Protein AF-A0A3L7PA38-F1 (afdb_monomer_lite)

Radius of gyration: 32.68 Å; chains: 1; bounding box: 86×71×64 Å

pLDDT: mean 71.7, std 16.25, range [36.06, 91.88]

Secondary structure (DSSP, 8-state):
--------PPPSSTT---EEETTTEEEEEETTEEEEEEETT-HHHHHHHHHHHHHHHHHT--HHHHTT----TT---HHHHHHHHHHHHHHHHHHHHHHHHTTSSSS---------

Structure (mmCIF, N/CA/C/O backbone):
data_AF-A0A3L7PA38-F1
#
_entry.id   AF-A0A3L7PA38-F1
#
loop_
_atom_site.group_PDB
_atom_site.id
_atom_site.type_symbol
_atom_site.label_atom_id
_atom_site.label_alt_id
_atom_site.label_comp_id
_atom_site.label_asym_id
_atom_site.label_entity_id
_atom_site.label_seq_id
_atom_site.pdbx_PDB_ins_code
_atom_site.Cartn_x
_atom_site.Cartn_y
_atom_site.Cartn_z
_atom_site.occupancy
_atom_site.B_iso_or_equiv
_atom_site.auth_seq_id
_atom_site.auth_comp_id
_atom_site.auth_asym_id
_atom_site.auth_atom_id
_atom_site.pdbx_PDB_model_num
ATOM 1 N N . MET A 1 1 ? 31.276 -10.997 -11.662 1.00 36.06 1 MET A N 1
ATOM 2 C CA . MET A 1 1 ? 30.783 -9.922 -10.774 1.00 36.06 1 MET A CA 1
ATOM 3 C C . MET A 1 1 ? 30.570 -8.686 -11.634 1.00 36.06 1 MET A C 1
ATOM 5 O O . MET A 1 1 ? 31.541 -8.032 -11.982 1.00 36.06 1 MET A O 1
ATOM 9 N N . GLY A 1 2 ? 29.340 -8.469 -12.109 1.00 40.50 2 GLY A N 1
ATOM 10 C CA . GLY A 1 2 ? 29.008 -7.368 -13.016 1.00 40.50 2 GLY A CA 1
ATOM 11 C C . GLY A 1 2 ? 28.572 -6.140 -12.228 1.00 40.50 2 GLY A C 1
ATOM 12 O O . GLY A 1 2 ? 27.607 -6.213 -11.473 1.00 40.50 2 GLY A O 1
ATOM 13 N N . ALA A 1 3 ? 29.298 -5.038 -12.388 1.00 50.47 3 ALA A N 1
ATOM 14 C CA . ALA A 1 3 ? 28.871 -3.727 -11.927 1.00 50.47 3 ALA A CA 1
ATOM 15 C C . ALA A 1 3 ? 27.668 -3.290 -12.776 1.00 50.47 3 ALA A C 1
ATOM 17 O O . ALA A 1 3 ? 27.821 -3.018 -13.966 1.00 50.47 3 ALA A O 1
ATOM 18 N N . VAL A 1 4 ? 26.472 -3.275 -12.186 1.00 49.88 4 VAL A N 1
ATOM 19 C CA . VAL A 1 4 ? 25.295 -2.656 -12.804 1.00 49.88 4 VAL A CA 1
ATOM 20 C C . VAL A 1 4 ? 25.271 -1.198 -12.377 1.00 49.88 4 VAL A C 1
ATOM 22 O O . VAL A 1 4 ? 25.354 -0.882 -11.192 1.00 49.88 4 VAL A O 1
ATOM 25 N N . SER A 1 5 ? 25.265 -0.314 -13.365 1.00 45.22 5 SER A N 1
ATOM 26 C CA . SER A 1 5 ? 25.293 1.126 -13.181 1.00 45.22 5 SER A CA 1
ATOM 27 C C . SER A 1 5 ? 24.113 1.586 -12.327 1.00 45.22 5 SER A C 1
ATOM 29 O O . SER A 1 5 ? 22.977 1.155 -12.525 1.00 45.22 5 SER A O 1
ATOM 31 N N . ASP A 1 6 ? 24.419 2.492 -11.399 1.00 56.59 6 ASP A N 1
ATOM 32 C CA . ASP A 1 6 ? 23.555 3.237 -10.472 1.00 56.59 6 ASP A CA 1
ATOM 33 C C . ASP A 1 6 ? 22.557 4.166 -11.207 1.00 56.59 6 ASP A C 1
ATOM 35 O O . ASP A 1 6 ? 22.335 5.322 -10.867 1.00 56.59 6 ASP A O 1
ATOM 39 N N . THR A 1 7 ? 21.993 3.703 -12.317 1.00 66.62 7 THR A N 1
ATOM 40 C C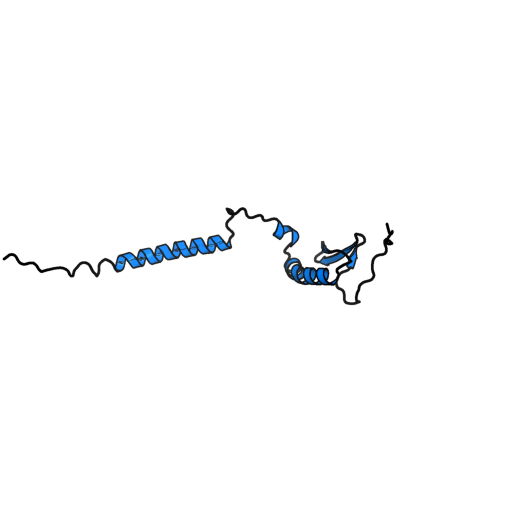A . THR A 1 7 ? 21.097 4.469 -13.177 1.00 66.62 7 THR A CA 1
ATOM 41 C C . THR A 1 7 ? 19.673 4.063 -12.873 1.00 66.62 7 THR A C 1
ATOM 43 O O . THR A 1 7 ? 19.241 2.951 -13.172 1.00 66.62 7 THR A O 1
ATOM 46 N N . LYS A 1 8 ? 18.949 4.999 -12.260 1.00 64.94 8 LYS A N 1
ATOM 47 C CA . LYS A 1 8 ? 17.513 4.924 -12.001 1.00 64.94 8 LYS A CA 1
ATOM 48 C C . LYS A 1 8 ? 16.783 4.435 -13.266 1.00 64.94 8 LYS A C 1
ATOM 50 O O . LYS A 1 8 ? 16.846 5.141 -14.272 1.00 64.94 8 LYS A O 1
ATOM 55 N N . PRO A 1 9 ? 16.107 3.273 -13.241 1.00 72.12 9 PRO A N 1
ATOM 56 C CA . PRO A 1 9 ? 15.409 2.764 -14.403 1.00 72.12 9 PRO A CA 1
ATOM 57 C C . PRO A 1 9 ? 14.296 3.735 -14.774 1.00 72.12 9 PRO A C 1
ATOM 59 O O . PRO A 1 9 ? 13.602 4.287 -13.907 1.00 72.12 9 PRO A O 1
ATOM 62 N N . GLU A 1 10 ? 14.142 3.951 -16.076 1.00 71.19 10 GLU A N 1
ATOM 63 C CA . GLU A 1 10 ? 12.974 4.639 -16.596 1.00 71.19 10 GLU A CA 1
ATOM 64 C C . GLU A 1 10 ? 11.712 3.847 -16.256 1.00 71.19 10 GLU A C 1
ATOM 66 O O . GLU A 1 10 ? 11.725 2.631 -16.042 1.00 71.19 10 GLU A O 1
ATOM 71 N N . LYS A 1 11 ? 10.600 4.570 -16.135 1.00 73.56 11 LYS A N 1
ATOM 72 C CA . LYS A 1 11 ? 9.317 3.944 -15.837 1.00 73.56 11 LYS A CA 1
ATOM 73 C C . LYS A 1 11 ? 8.960 2.970 -16.966 1.00 73.56 11 LYS A C 1
ATOM 75 O O . LYS A 1 11 ? 9.089 3.353 -18.125 1.00 73.56 11 LYS A O 1
ATOM 80 N N . PRO A 1 12 ? 8.437 1.772 -16.651 1.00 76.38 12 PRO A N 1
ATOM 81 C CA . PRO A 1 12 ? 8.068 0.792 -17.672 1.00 76.38 12 PRO A CA 1
ATOM 82 C C . PRO A 1 12 ? 6.956 1.299 -18.607 1.00 76.38 12 PRO A C 1
ATOM 84 O O . PRO A 1 12 ? 6.875 0.868 -19.751 1.00 76.38 12 PRO A O 1
ATOM 87 N N . TYR A 1 13 ? 6.111 2.226 -18.140 1.00 77.88 13 TYR A N 1
ATOM 88 C CA . TYR A 1 13 ? 5.103 2.909 -18.951 1.00 77.88 13 TYR A CA 1
ATO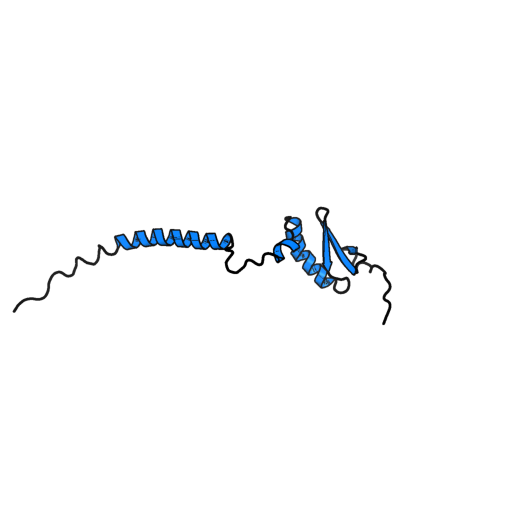M 89 C C . TYR A 1 13 ? 4.760 4.294 -18.381 1.00 77.88 13 TYR A C 1
ATOM 91 O O . TYR A 1 13 ? 4.958 4.570 -17.194 1.00 77.88 13 TYR A O 1
ATOM 99 N N . HIS A 1 14 ? 4.233 5.176 -19.237 1.00 70.06 14 HIS A N 1
ATOM 100 C CA . HIS A 1 14 ? 3.963 6.583 -18.912 1.00 70.06 14 HIS A CA 1
ATOM 101 C C . HIS A 1 14 ? 2.933 6.759 -17.778 1.00 70.06 14 HIS A C 1
ATOM 103 O O . HIS A 1 14 ? 3.075 7.644 -16.937 1.00 70.06 14 HIS A O 1
ATOM 109 N N . GLU A 1 15 ? 1.934 5.876 -17.706 1.00 78.50 15 GLU A N 1
ATOM 110 C CA . GLU A 1 15 ? 0.860 5.920 -16.704 1.00 78.50 15 GLU A CA 1
ATOM 111 C C . GLU A 1 15 ? 1.239 5.268 -15.362 1.00 78.50 15 GLU A C 1
ATOM 113 O O . GLU A 1 15 ? 0.410 5.151 -14.462 1.00 78.50 15 GLU A O 1
ATOM 118 N N . PHE A 1 16 ? 2.494 4.834 -15.188 1.00 80.06 16 PHE A N 1
ATOM 119 C CA . PHE A 1 16 ? 2.884 4.140 -13.967 1.00 80.06 16 PHE A CA 1
ATOM 120 C C . PHE A 1 16 ? 2.801 5.084 -12.759 1.00 80.06 16 PHE A C 1
ATOM 122 O O . PHE A 1 16 ? 3.526 6.092 -12.703 1.00 80.06 16 PHE A O 1
ATOM 129 N N . PRO A 1 17 ? 1.946 4.778 -11.761 1.00 80.25 17 PRO A N 1
ATOM 130 C CA . PRO A 1 17 ? 1.685 5.709 -10.675 1.00 80.25 17 PRO A CA 1
ATOM 131 C C . PRO A 1 17 ? 2.873 5.825 -9.716 1.00 80.25 17 PRO A C 1
ATOM 133 O O . PRO A 1 17 ? 2.928 6.797 -8.959 1.00 80.25 17 PRO A O 1
ATOM 136 N N . LEU A 1 18 ? 3.812 4.875 -9.730 1.00 86.56 18 LEU A N 1
ATOM 137 C CA . LEU A 1 18 ? 4.944 4.807 -8.808 1.00 86.56 18 LEU A CA 1
ATOM 138 C C . LEU A 1 18 ? 6.190 5.498 -9.379 1.00 86.56 18 LEU A C 1
ATOM 140 O O . LEU A 1 18 ? 6.417 5.575 -10.587 1.00 86.56 18 LEU A O 1
ATOM 144 N N . PHE A 1 19 ? 7.031 5.998 -8.481 1.00 87.06 19 PHE A N 1
ATOM 145 C CA . PHE A 1 19 ? 8.319 6.598 -8.799 1.00 87.06 19 PHE A CA 1
ATOM 146 C C . PHE A 1 19 ? 9.446 5.666 -8.359 1.00 87.06 19 PHE A C 1
ATOM 148 O O . PHE A 1 19 ? 9.422 5.134 -7.248 1.00 87.06 19 PHE A O 1
ATOM 155 N N . ALA A 1 20 ? 10.455 5.493 -9.209 1.00 87.38 20 ALA A N 1
ATOM 156 C CA . ALA A 1 20 ? 11.682 4.809 -8.825 1.00 87.38 20 ALA A CA 1
ATOM 157 C C . ALA A 1 20 ? 12.432 5.651 -7.773 1.00 87.38 20 ALA A C 1
ATOM 159 O O . ALA A 1 20 ? 12.546 6.874 -7.904 1.00 87.38 20 ALA A O 1
ATOM 160 N N . HIS A 1 21 ? 12.938 5.019 -6.721 1.00 86.31 21 HIS A N 1
ATOM 161 C CA . HIS A 1 21 ? 13.772 5.638 -5.696 1.00 86.31 21 HIS A CA 1
ATOM 162 C C . HIS A 1 21 ? 15.189 5.067 -5.767 1.00 86.31 21 HIS A C 1
ATOM 164 O O . HIS A 1 21 ? 15.339 3.883 -6.030 1.00 86.31 21 HIS A O 1
ATOM 170 N N . GLN A 1 22 ? 16.220 5.879 -5.515 1.00 82.31 22 GLN A N 1
ATOM 171 C CA . GLN A 1 22 ? 17.639 5.515 -5.711 1.00 82.31 22 GLN A CA 1
ATOM 172 C C . GLN A 1 22 ? 18.069 4.215 -5.004 1.00 82.31 22 GLN A C 1
ATOM 174 O O . GLN A 1 22 ? 18.975 3.540 -5.459 1.00 82.31 22 GLN A O 1
ATOM 179 N N . ASN A 1 23 ? 17.367 3.815 -3.944 1.00 81.50 23 ASN A N 1
ATOM 180 C CA . ASN A 1 23 ? 17.574 2.549 -3.230 1.00 81.50 23 ASN A CA 1
ATOM 181 C C . ASN A 1 23 ? 17.125 1.284 -3.998 1.00 81.50 23 ASN A C 1
ATOM 183 O O . ASN A 1 23 ? 17.009 0.224 -3.384 1.00 81.50 23 ASN A O 1
ATOM 187 N N . GLY A 1 24 ? 16.796 1.384 -5.288 1.00 83.19 24 GLY A N 1
ATOM 188 C CA . GLY A 1 24 ? 16.376 0.238 -6.092 1.00 83.19 24 GLY A CA 1
ATOM 189 C C . GLY A 1 24 ? 14.914 -0.175 -5.908 1.00 83.19 24 GLY A C 1
ATOM 190 O O . GLY A 1 24 ? 14.549 -1.296 -6.263 1.00 83.19 24 GLY A O 1
ATOM 191 N N . GLN A 1 25 ? 14.078 0.687 -5.318 1.00 88.19 25 GLN A N 1
ATOM 192 C CA . GLN A 1 25 ? 12.689 0.362 -4.983 1.00 88.19 25 GLN A CA 1
ATOM 193 C C . GLN A 1 25 ? 11.686 1.304 -5.650 1.00 88.19 25 GLN A C 1
ATOM 195 O O . GLN A 1 25 ? 11.971 2.466 -5.955 1.00 88.19 25 GLN A O 1
ATOM 200 N N . TRP A 1 26 ? 10.476 0.800 -5.861 1.00 89.38 26 TRP A N 1
ATOM 201 C CA . TRP A 1 26 ? 9.324 1.576 -6.298 1.00 89.38 26 TRP A CA 1
ATOM 202 C C . TRP A 1 26 ? 8.601 2.190 -5.103 1.00 89.38 26 TRP A C 1
ATOM 204 O O . TRP A 1 26 ? 8.305 1.508 -4.117 1.00 89.38 26 TRP A O 1
ATOM 214 N N . CYS A 1 27 ? 8.289 3.483 -5.204 1.00 90.88 27 CYS A N 1
ATOM 215 C CA . CYS A 1 27 ? 7.639 4.228 -4.136 1.00 90.88 27 CYS A CA 1
ATOM 216 C C . CYS A 1 27 ? 6.520 5.164 -4.615 1.00 90.88 27 CYS A C 1
ATOM 218 O O . CYS A 1 27 ? 6.517 5.639 -5.751 1.00 90.88 27 CYS A O 1
ATOM 220 N N . LYS A 1 28 ? 5.579 5.480 -3.718 1.00 91.88 28 LYS A N 1
ATOM 221 C CA . LYS A 1 28 ? 4.545 6.509 -3.921 1.00 91.88 28 LYS A CA 1
ATOM 222 C C . LYS A 1 28 ? 4.483 7.440 -2.723 1.00 91.88 28 LYS A C 1
ATOM 224 O O . LYS A 1 28 ? 4.534 6.999 -1.578 1.00 91.88 28 LYS A O 1
ATOM 229 N N . LYS A 1 29 ? 4.298 8.733 -2.989 1.00 90.25 29 LYS A N 1
ATOM 230 C CA . LYS A 1 29 ? 3.954 9.711 -1.957 1.00 90.25 29 LYS A CA 1
ATOM 231 C C . LYS A 1 29 ? 2.433 9.772 -1.796 1.00 90.25 29 LYS A C 1
ATOM 233 O O . LYS A 1 29 ? 1.737 10.107 -2.752 1.00 90.25 29 LYS A O 1
ATOM 238 N N . ILE A 1 30 ? 1.931 9.448 -0.605 1.00 89.81 30 ILE A N 1
ATOM 239 C CA . ILE A 1 30 ? 0.502 9.471 -0.251 1.00 89.81 30 ILE A CA 1
ATOM 240 C C . ILE A 1 30 ? 0.368 10.142 1.120 1.00 89.81 30 ILE A C 1
ATOM 242 O O . ILE A 1 30 ? 1.086 9.779 2.052 1.00 89.81 30 ILE A O 1
ATOM 246 N N . LYS A 1 31 ? -0.519 11.141 1.248 1.00 86.88 31 LYS A N 1
ATOM 247 C CA . LYS A 1 31 ? -0.748 11.904 2.498 1.00 86.88 31 LYS A CA 1
ATOM 248 C C . LYS A 1 31 ? 0.549 12.400 3.171 1.00 86.88 31 LYS A C 1
ATOM 250 O O . LYS A 1 31 ? 0.723 12.299 4.380 1.00 86.88 31 LYS A O 1
ATOM 255 N N . GLY A 1 32 ? 1.501 12.886 2.370 1.00 87.00 32 GLY A N 1
ATOM 256 C CA . GLY A 1 32 ? 2.782 13.410 2.863 1.00 87.00 32 GLY A CA 1
ATOM 257 C C . GLY A 1 32 ? 3.819 12.357 3.280 1.00 87.00 32 GLY A C 1
ATOM 258 O O . GLY A 1 32 ? 4.961 12.729 3.527 1.00 87.00 32 GLY A O 1
ATOM 259 N N . LYS A 1 33 ? 3.474 11.062 3.290 1.00 86.94 33 LYS A N 1
ATOM 260 C CA . LYS A 1 33 ? 4.388 9.949 3.597 1.00 86.94 33 LYS A CA 1
ATOM 261 C C . LYS A 1 33 ? 4.807 9.205 2.329 1.00 86.94 33 LYS A C 1
ATOM 263 O O . LYS A 1 33 ? 4.059 9.166 1.351 1.00 86.94 33 LYS A O 1
ATOM 268 N N . GLN A 1 34 ? 6.004 8.623 2.349 1.00 89.88 34 GLN A N 1
ATOM 269 C CA . GLN A 1 34 ? 6.556 7.850 1.237 1.00 89.88 34 GLN A CA 1
ATOM 270 C C . GLN A 1 34 ? 6.431 6.350 1.530 1.00 89.88 34 GLN A C 1
ATOM 272 O O . GLN A 1 34 ? 6.971 5.849 2.517 1.00 89.88 34 GLN A O 1
ATOM 277 N N . TRP A 1 35 ? 5.701 5.647 0.671 1.00 89.44 35 TRP A N 1
ATOM 278 C CA . TRP A 1 35 ? 5.440 4.213 0.772 1.00 89.44 35 TRP A CA 1
ATOM 279 C C . TRP A 1 35 ? 6.282 3.468 -0.251 1.00 89.44 35 TRP A C 1
ATOM 281 O O . TRP A 1 35 ? 6.402 3.928 -1.385 1.00 89.44 35 TRP A O 1
ATOM 291 N N . PHE A 1 36 ? 6.872 2.349 0.163 1.00 90.25 36 PHE A N 1
ATOM 292 C CA . PHE A 1 36 ? 7.711 1.484 -0.666 1.00 90.25 36 PHE A CA 1
ATOM 293 C C . PHE A 1 36 ? 6.967 0.170 -0.888 1.00 90.25 36 PHE A C 1
ATOM 295 O O . PHE A 1 36 ? 6.526 -0.420 0.096 1.00 90.25 36 PHE A O 1
ATOM 302 N N . PHE A 1 37 ? 6.847 -0.269 -2.143 1.00 90.12 37 PHE A N 1
ATOM 303 C CA . PHE A 1 37 ? 6.042 -1.444 -2.518 1.00 90.12 37 PHE A CA 1
ATOM 304 C C . PHE A 1 37 ? 6.890 -2.639 -2.988 1.00 90.12 37 PHE A C 1
ATOM 306 O O . PHE A 1 37 ? 6.435 -3.780 -2.936 1.00 90.12 37 PHE A O 1
ATOM 313 N N . GLY A 1 38 ? 8.139 -2.411 -3.409 1.00 87.94 38 GLY A N 1
ATOM 314 C CA . GLY A 1 38 ? 9.065 -3.486 -3.779 1.00 87.94 38 GLY A CA 1
ATOM 315 C C . GLY A 1 38 ? 10.232 -3.028 -4.651 1.00 87.94 38 GLY A C 1
ATOM 316 O O . GLY A 1 38 ? 10.391 -1.835 -4.906 1.00 87.94 38 GLY A O 1
ATOM 317 N N . VAL A 1 39 ? 11.054 -3.987 -5.081 1.00 87.88 39 VAL A N 1
ATOM 318 C CA . VAL A 1 39 ? 12.252 -3.771 -5.912 1.00 87.88 39 VAL A CA 1
ATOM 319 C C . VAL A 1 39 ? 11.908 -3.457 -7.368 1.00 87.88 39 VAL A C 1
ATOM 321 O O . VAL A 1 39 ? 10.816 -3.766 -7.839 1.00 87.88 39 VAL A O 1
ATOM 324 N N . TRP A 1 40 ? 12.853 -2.866 -8.103 1.00 86.44 40 TRP A N 1
ATOM 325 C CA . TRP A 1 40 ? 12.650 -2.507 -9.509 1.00 86.44 40 TRP A CA 1
ATOM 326 C C . TRP A 1 40 ? 12.389 -3.680 -10.455 1.00 86.44 40 TRP A C 1
ATOM 328 O O . TRP A 1 40 ? 11.653 -3.490 -11.420 1.00 86.44 40 TRP A O 1
ATOM 338 N N . ALA A 1 41 ? 12.951 -4.857 -10.164 1.00 83.50 41 ALA A N 1
ATOM 339 C CA . ALA A 1 41 ? 12.911 -6.029 -11.039 1.00 83.50 41 ALA A CA 1
ATOM 340 C C . ALA A 1 41 ? 11.486 -6.530 -11.346 1.00 83.50 41 ALA A C 1
ATOM 342 O O . ALA A 1 41 ? 11.220 -6.957 -12.464 1.00 83.50 41 ALA A O 1
ATOM 343 N N . ASP A 1 42 ? 10.561 -6.418 -10.387 1.00 84.12 42 ASP A N 1
ATOM 344 C CA . ASP A 1 42 ? 9.232 -7.035 -10.462 1.00 84.12 42 ASP A CA 1
ATOM 345 C C . ASP A 1 42 ? 8.105 -5.993 -10.481 1.00 84.12 42 ASP A C 1
ATOM 347 O O . ASP A 1 42 ? 7.264 -5.929 -9.580 1.00 84.12 42 ASP A O 1
ATOM 351 N N . SER A 1 43 ? 8.059 -5.156 -11.521 1.00 83.31 43 SER A N 1
ATOM 352 C CA . SER A 1 43 ? 7.070 -4.069 -11.638 1.00 83.31 43 SER A CA 1
ATOM 353 C C . SER A 1 43 ? 5.610 -4.532 -11.506 1.00 83.31 43 SER A C 1
ATOM 355 O O . SER A 1 43 ? 4.799 -3.823 -10.912 1.00 83.31 43 SER A O 1
ATOM 357 N N . ASN A 1 44 ? 5.273 -5.725 -12.005 1.00 86.25 44 ASN A N 1
ATOM 358 C CA . ASN A 1 44 ? 3.912 -6.272 -11.931 1.00 86.25 44 ASN A CA 1
ATOM 359 C C . ASN A 1 44 ? 3.508 -6.639 -10.496 1.00 86.25 44 ASN A C 1
ATOM 361 O O . ASN A 1 44 ? 2.418 -6.288 -10.046 1.00 86.25 44 ASN A O 1
ATOM 365 N N . ALA A 1 45 ? 4.401 -7.297 -9.751 1.00 87.62 45 ALA A N 1
ATOM 366 C CA . ALA A 1 45 ? 4.148 -7.658 -8.357 1.00 87.62 45 ALA A CA 1
ATOM 367 C C . ALA A 1 45 ? 3.991 -6.407 -7.479 1.00 87.62 45 ALA A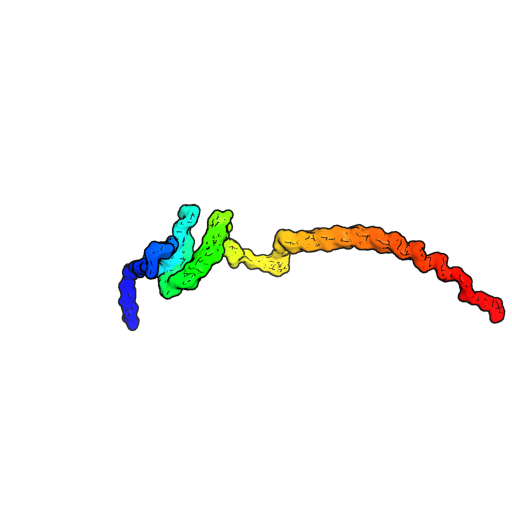 C 1
ATOM 369 O O . ALA A 1 45 ? 3.146 -6.348 -6.588 1.00 87.62 45 ALA A O 1
ATOM 370 N N . VAL A 1 46 ? 4.785 -5.379 -7.774 1.00 90.06 46 VAL A N 1
ATOM 371 C CA . VAL A 1 46 ? 4.733 -4.075 -7.110 1.00 90.06 46 VAL A CA 1
ATOM 372 C C . VAL A 1 46 ? 3.396 -3.377 -7.380 1.00 90.06 46 VAL A C 1
ATOM 374 O O . VAL A 1 46 ? 2.823 -2.793 -6.461 1.00 90.06 46 VAL A O 1
ATOM 377 N N . LEU A 1 47 ? 2.885 -3.442 -8.614 1.00 90.06 47 LEU A N 1
ATOM 378 C CA . LEU A 1 47 ? 1.592 -2.858 -8.966 1.00 90.06 47 LEU A CA 1
ATOM 379 C C . LEU A 1 47 ? 0.442 -3.531 -8.209 1.00 90.06 47 LEU A C 1
ATOM 381 O O . LEU A 1 47 ? -0.406 -2.826 -7.672 1.00 90.06 47 LEU A O 1
ATOM 385 N N . SER A 1 48 ? 0.446 -4.864 -8.113 1.00 89.94 48 SER A N 1
ATOM 386 C CA . SER A 1 48 ? -0.556 -5.601 -7.328 1.00 89.94 48 SER A CA 1
ATOM 387 C C . SER A 1 48 ? -0.559 -5.145 -5.869 1.00 89.94 48 SER A C 1
ATOM 389 O O . SER A 1 48 ? -1.592 -4.721 -5.362 1.00 89.94 48 SER A O 1
ATOM 391 N N . LYS A 1 49 ? 0.617 -5.109 -5.224 1.00 88.88 49 LYS A N 1
ATOM 392 C CA . LYS A 1 49 ? 0.747 -4.637 -3.834 1.00 88.88 49 LYS A CA 1
ATOM 393 C C . LYS A 1 49 ? 0.278 -3.198 -3.650 1.00 88.88 49 LYS A C 1
ATOM 395 O O . LYS A 1 49 ? -0.328 -2.864 -2.639 1.00 88.88 49 LYS A O 1
ATOM 400 N N . TYR A 1 50 ? 0.564 -2.335 -4.624 1.00 90.81 50 TYR A N 1
ATOM 401 C CA . TYR A 1 50 ? 0.086 -0.959 -4.598 1.00 90.81 50 TYR A CA 1
ATOM 402 C C . TYR A 1 50 ? -1.444 -0.890 -4.607 1.00 90.81 50 TYR A C 1
ATOM 404 O O . TYR A 1 50 ? -2.000 -0.124 -3.827 1.00 90.81 50 TYR A O 1
ATOM 412 N N . LEU A 1 51 ? -2.119 -1.671 -5.454 1.00 90.81 51 LEU A N 1
ATOM 413 C CA . LEU A 1 51 ? -3.583 -1.691 -5.524 1.00 90.81 51 LEU A CA 1
ATOM 414 C C . LEU A 1 51 ? -4.214 -2.207 -4.226 1.00 90.81 51 LEU A C 1
ATOM 416 O O . LEU A 1 51 ? -5.195 -1.630 -3.767 1.00 90.81 51 LEU A O 1
ATOM 420 N N . ASP A 1 52 ? -3.618 -3.217 -3.598 1.00 88.38 52 ASP A N 1
ATOM 421 C CA . ASP A 1 52 ? -4.122 -3.754 -2.331 1.00 88.38 52 ASP A CA 1
ATOM 422 C C . ASP A 1 52 ? -3.957 -2.741 -1.183 1.00 88.38 52 ASP A C 1
ATOM 424 O O . ASP A 1 52 ? -4.885 -2.470 -0.420 1.00 88.38 52 ASP A O 1
ATOM 428 N N . GLU A 1 53 ? -2.780 -2.120 -1.070 1.00 89.50 53 GLU A N 1
ATOM 429 C CA . GLU A 1 53 ? -2.459 -1.231 0.051 1.00 89.50 53 GLU A CA 1
ATOM 430 C C . GLU A 1 53 ? -2.998 0.199 -0.123 1.00 89.50 53 GLU A C 1
ATOM 432 O O . GLU A 1 53 ? -3.215 0.902 0.868 1.00 89.50 53 GLU A O 1
ATOM 437 N N . VAL A 1 54 ? -3.212 0.679 -1.357 1.00 89.94 54 VAL A N 1
ATOM 438 C CA . VAL A 1 54 ? -3.592 2.082 -1.598 1.00 89.94 54 VAL A CA 1
ATOM 439 C C . VAL A 1 54 ? -4.920 2.432 -0.935 1.00 89.94 54 VAL A C 1
ATOM 441 O O . VAL A 1 54 ? -5.033 3.528 -0.385 1.00 89.94 54 VAL A O 1
ATOM 444 N N . HIS A 1 55 ? -5.891 1.516 -0.937 1.00 88.75 55 HIS A N 1
ATOM 445 C CA . HIS A 1 55 ? -7.196 1.731 -0.315 1.00 88.75 55 HIS A CA 1
ATOM 446 C C . HIS A 1 55 ? -7.066 1.916 1.201 1.00 88.75 55 HIS A C 1
ATOM 448 O O . HIS A 1 55 ? -7.582 2.891 1.750 1.00 88.75 55 HIS A O 1
ATOM 454 N N . GLU A 1 56 ? -6.283 1.064 1.864 1.00 86.25 56 GLU A N 1
ATOM 455 C CA . GLU A 1 56 ? -6.005 1.146 3.302 1.00 86.25 56 GLU A CA 1
ATOM 456 C C . GLU A 1 56 ? -5.252 2.437 3.667 1.00 86.25 56 GLU A C 1
ATOM 458 O O . GLU A 1 56 ? -5.633 3.167 4.590 1.00 86.25 56 GLU A O 1
ATOM 463 N N . ILE A 1 57 ? -4.224 2.791 2.887 1.00 87.75 57 ILE A N 1
ATOM 464 C CA . ILE A 1 57 ? -3.434 4.012 3.097 1.00 87.75 57 ILE A CA 1
ATOM 465 C C . ILE A 1 57 ? -4.300 5.266 2.874 1.00 87.75 57 ILE A C 1
ATOM 467 O O . ILE A 1 57 ? -4.205 6.252 3.621 1.00 87.75 57 ILE A O 1
ATOM 471 N N . GLN A 1 58 ? -5.177 5.251 1.867 1.00 87.31 58 GLN A N 1
ATOM 472 C CA . GLN A 1 58 ? -6.135 6.330 1.616 1.00 87.31 58 GLN A CA 1
ATOM 473 C C . GLN A 1 58 ? -7.201 6.421 2.712 1.00 87.31 58 GLN A C 1
ATOM 475 O O . GLN A 1 58 ? -7.545 7.538 3.106 1.00 87.31 58 GLN A O 1
ATOM 480 N N . ALA A 1 59 ? -7.627 5.300 3.294 1.00 88.12 59 ALA A N 1
ATOM 481 C CA . ALA A 1 59 ? -8.464 5.266 4.494 1.00 88.12 59 ALA A CA 1
ATOM 482 C C . ALA A 1 59 ? -7.722 5.759 5.755 1.00 88.12 59 ALA A C 1
ATOM 484 O O . ALA A 1 59 ? -8.345 6.079 6.762 1.00 88.12 59 ALA A O 1
ATOM 485 N N . GLY A 1 60 ? -6.392 5.909 5.693 1.00 85.50 60 GLY A N 1
ATOM 486 C CA . GLY A 1 60 ? -5.561 6.391 6.799 1.00 85.50 60 GLY A CA 1
ATOM 487 C C . GLY A 1 60 ? -5.067 5.291 7.737 1.00 85.50 60 GLY A C 1
ATOM 488 O O . GLY A 1 60 ? -4.506 5.611 8.785 1.00 85.50 60 GLY A O 1
ATOM 489 N N . ARG A 1 61 ? -5.237 4.019 7.364 1.00 82.81 61 ARG A N 1
ATOM 490 C CA . ARG A 1 61 ? -4.634 2.878 8.058 1.00 82.81 61 ARG A CA 1
ATOM 491 C C . ARG A 1 61 ? -3.194 2.695 7.577 1.00 82.81 61 ARG A C 1
ATOM 493 O O . ARG A 1 61 ? -2.857 3.000 6.436 1.00 82.81 61 ARG A O 1
ATOM 500 N N . ASP A 1 62 ? -2.319 2.266 8.481 1.00 79.25 62 ASP A N 1
ATOM 501 C CA . ASP A 1 62 ? -0.901 2.046 8.186 1.00 79.25 62 ASP A CA 1
ATOM 502 C C . ASP A 1 62 ? -0.655 0.536 8.020 1.00 79.25 62 ASP A C 1
ATOM 504 O O . ASP A 1 62 ? -0.631 -0.170 9.034 1.00 79.25 62 ASP A O 1
ATOM 508 N N . PRO A 1 63 ? -0.462 0.022 6.787 1.00 73.12 63 PRO A N 1
ATOM 509 C CA . PRO A 1 63 ? -0.292 -1.413 6.550 1.00 73.12 63 PRO A CA 1
ATOM 510 C C . PRO A 1 63 ? 0.916 -1.999 7.295 1.00 73.12 63 PRO A C 1
ATOM 512 O O . PRO A 1 63 ? 0.902 -3.171 7.668 1.00 73.12 63 PRO A O 1
ATOM 515 N N . ARG A 1 64 ? 1.939 -1.187 7.610 1.00 70.06 64 ARG A N 1
ATOM 516 C CA . ARG A 1 64 ? 3.117 -1.643 8.370 1.00 70.06 64 ARG A CA 1
ATOM 517 C C . ARG A 1 64 ? 2.825 -1.858 9.849 1.00 70.06 64 ARG A C 1
ATOM 519 O O . ARG A 1 64 ? 3.545 -2.605 10.501 1.00 70.06 64 ARG A O 1
ATOM 526 N N . LYS A 1 65 ? 1.799 -1.195 10.388 1.00 66.69 65 LYS A N 1
ATOM 527 C CA . LYS A 1 65 ? 1.400 -1.336 11.795 1.00 66.69 65 LYS A CA 1
ATOM 528 C C . LYS A 1 65 ? 0.426 -2.488 12.005 1.00 66.69 65 LYS A C 1
ATOM 530 O O . LYS A 1 65 ? 0.450 -3.100 13.065 1.00 66.69 65 LYS A O 1
ATOM 535 N N . THR A 1 66 ? -0.374 -2.819 10.993 1.00 61.34 66 THR A N 1
ATOM 536 C CA . THR A 1 66 ? -1.333 -3.930 11.058 1.00 61.34 66 THR A CA 1
ATOM 537 C C . THR A 1 66 ? -0.637 -5.293 11.185 1.00 61.34 66 THR A C 1
ATOM 539 O O . THR A 1 66 ? -1.133 -6.166 11.885 1.00 61.34 66 THR A O 1
ATOM 542 N N . GLY A 1 67 ? 0.550 -5.471 10.590 1.00 54.12 67 GLY A N 1
ATOM 543 C CA . GLY A 1 67 ? 1.276 -6.752 10.580 1.00 54.12 67 GLY A CA 1
ATOM 544 C C . GLY A 1 67 ? 2.018 -7.142 11.868 1.00 54.12 67 GLY A C 1
ATOM 545 O O . GLY A 1 67 ? 2.633 -8.205 11.895 1.00 54.12 67 GLY A O 1
ATOM 546 N N . VAL A 1 68 ? 1.999 -6.310 12.919 1.00 52.53 68 VAL A N 1
ATOM 547 C CA . VAL A 1 68 ? 2.726 -6.582 14.181 1.00 52.53 68 VAL A CA 1
ATOM 548 C C . VAL A 1 68 ? 1.799 -6.866 15.359 1.00 52.53 68 VAL A C 1
ATOM 550 O O . VAL A 1 68 ? 2.282 -7.069 16.470 1.00 52.53 68 VAL A O 1
ATOM 553 N N . VAL A 1 69 ? 0.482 -6.958 15.154 1.00 49.75 69 VAL A N 1
ATOM 554 C CA . VAL A 1 69 ? -0.360 -7.542 16.201 1.00 49.75 69 VAL A CA 1
ATOM 555 C C . VAL A 1 69 ? -0.249 -9.058 16.078 1.00 49.75 69 VAL A C 1
ATOM 557 O O . VAL A 1 69 ? -1.068 -9.725 15.453 1.00 49.75 69 VAL A O 1
ATOM 560 N N . ARG A 1 70 ? 0.820 -9.613 16.659 1.00 44.34 70 ARG A N 1
ATOM 561 C CA . ARG A 1 70 ? 0.748 -10.969 17.195 1.00 44.34 70 ARG A CA 1
ATOM 562 C C . ARG A 1 70 ? -0.253 -10.892 18.338 1.00 44.34 70 ARG A C 1
ATOM 564 O O . ARG A 1 70 ? 0.171 -10.711 19.471 1.00 44.34 70 ARG A O 1
ATOM 571 N N . LEU A 1 71 ? -1.548 -10.958 18.024 1.00 51.25 71 LEU A N 1
ATOM 572 C CA . LEU A 1 71 ? -2.523 -11.311 19.042 1.00 51.25 71 LEU A CA 1
ATOM 573 C C . LEU A 1 71 ? -2.089 -12.701 19.482 1.00 51.25 71 LEU A C 1
ATOM 575 O O . LEU A 1 71 ? -2.145 -13.657 18.701 1.00 51.25 71 LEU A O 1
ATOM 579 N N . SER A 1 72 ? -1.504 -12.784 20.674 1.00 43.91 72 SER A N 1
ATOM 580 C CA . SER A 1 72 ? -1.319 -14.076 21.307 1.00 43.91 72 SER A CA 1
ATOM 581 C C . SER A 1 72 ? -2.708 -14.710 21.399 1.00 43.91 72 SER A C 1
ATOM 583 O O . SER A 1 72 ? -3.719 -14.008 21.407 1.00 43.91 72 SER A O 1
ATOM 585 N N . SER A 1 73 ? -2.795 -16.036 21.373 1.00 51.69 73 SER A N 1
ATOM 586 C CA . SER A 1 73 ? -4.079 -16.746 21.283 1.00 51.69 73 SER A CA 1
ATOM 587 C C . SER A 1 73 ? -5.070 -16.389 22.411 1.00 51.69 73 SER A C 1
ATOM 589 O O . SER A 1 73 ? -6.221 -16.814 22.359 1.00 51.69 73 SER A O 1
ATOM 591 N N . GLU A 1 74 ? -4.627 -15.638 23.424 1.00 58.31 74 GLU A N 1
ATOM 592 C CA . GLU A 1 74 ? -5.398 -15.122 24.552 1.00 58.31 74 GLU A CA 1
ATOM 593 C C . GLU A 1 74 ? -5.909 -13.671 24.395 1.00 58.31 74 GLU A C 1
ATOM 595 O O . GLU A 1 74 ? -6.688 -13.211 25.231 1.00 58.31 74 GLU A O 1
ATOM 600 N N . GLU A 1 75 ? -5.514 -12.931 23.355 1.00 54.72 75 GLU A N 1
ATOM 601 C CA . GLU A 1 75 ? -6.002 -11.569 23.101 1.00 54.72 75 GLU A CA 1
ATOM 602 C C . GLU A 1 75 ? -7.258 -11.608 22.216 1.00 54.72 75 GLU A C 1
ATOM 604 O O . GLU A 1 75 ? -7.192 -11.522 20.990 1.00 54.72 75 GLU A O 1
ATOM 609 N N . LEU A 1 76 ? -8.422 -11.755 22.857 1.00 61.78 76 LEU A N 1
ATOM 610 C CA . LEU A 1 76 ? -9.743 -11.682 22.219 1.00 61.78 76 LEU A CA 1
ATOM 611 C C . LEU A 1 76 ? -9.869 -10.418 21.354 1.00 61.78 76 LEU A C 1
ATOM 613 O O . LEU A 1 76 ? -9.731 -9.293 21.847 1.00 61.78 76 LEU A O 1
ATOM 617 N N . ALA A 1 77 ? -10.201 -10.586 20.073 1.00 64.75 77 ALA A N 1
ATOM 618 C CA . ALA A 1 77 ? -10.560 -9.457 19.233 1.00 64.75 77 ALA A CA 1
ATOM 619 C C . ALA A 1 77 ? -11.908 -8.878 19.693 1.00 64.75 77 ALA A C 1
ATOM 621 O O . ALA A 1 77 ? -12.767 -9.571 20.239 1.00 64.75 77 ALA A O 1
ATOM 622 N N . VAL A 1 78 ? -12.154 -7.595 19.407 1.00 70.38 78 VAL A N 1
ATOM 623 C CA . VAL A 1 78 ? -13.460 -6.960 19.685 1.00 70.38 78 VAL A CA 1
ATOM 624 C C . VAL A 1 78 ? -14.617 -7.721 19.018 1.00 70.38 78 VAL A C 1
ATOM 626 O O . VAL A 1 78 ? -15.727 -7.737 19.545 1.00 70.38 78 VAL A O 1
ATOM 629 N N . ALA A 1 79 ? -14.349 -8.400 17.898 1.00 68.94 79 ALA A N 1
ATOM 630 C CA . ALA A 1 79 ? -15.303 -9.286 17.241 1.00 68.94 79 ALA A CA 1
ATOM 631 C C . ALA A 1 79 ? -15.666 -10.518 18.096 1.00 68.94 79 ALA A C 1
ATOM 633 O O . ALA A 1 79 ? -16.843 -10.866 18.184 1.00 68.94 79 ALA A O 1
ATOM 634 N N . ASP A 1 80 ? -14.695 -11.119 18.789 1.00 72.25 80 ASP A N 1
ATOM 635 C CA . ASP A 1 80 ? -14.907 -12.313 19.617 1.00 72.25 80 ASP A CA 1
ATOM 636 C C . ASP A 1 80 ? -15.740 -11.995 20.871 1.00 72.25 80 ASP A C 1
ATOM 638 O O . ASP A 1 80 ? -16.567 -12.800 21.303 1.00 72.25 80 ASP A O 1
ATOM 642 N N . MET A 1 81 ? -15.620 -10.774 21.411 1.00 73.62 81 MET A N 1
ATOM 643 C CA . MET A 1 81 ? -16.496 -10.302 22.495 1.00 73.62 81 MET A CA 1
ATOM 644 C C . MET A 1 81 ? -17.973 -10.246 22.076 1.00 73.62 81 MET A C 1
ATOM 646 O O . MET A 1 81 ? -18.857 -10.490 22.900 1.00 73.62 81 MET A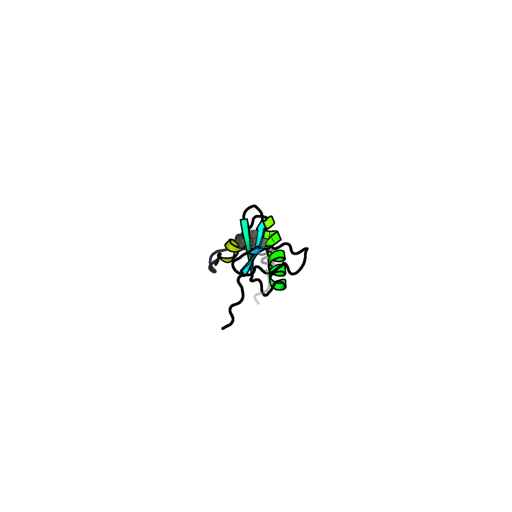 O 1
ATOM 650 N N . GLY A 1 82 ? -18.247 -9.939 20.803 1.00 79.00 82 GLY A N 1
ATOM 651 C CA . GLY A 1 82 ? -19.605 -9.922 20.258 1.00 79.00 82 GLY A CA 1
ATOM 652 C C . GLY A 1 82 ? -20.258 -11.305 20.293 1.00 79.00 82 GLY A C 1
ATOM 653 O O . GLY A 1 82 ? -21.408 -11.423 20.717 1.00 79.00 82 GLY A O 1
ATOM 654 N N . GLY A 1 83 ? -19.503 -12.348 19.931 1.00 81.00 83 GLY A N 1
ATOM 655 C CA . GLY A 1 83 ? -19.953 -13.742 20.006 1.00 81.00 83 GLY A CA 1
ATOM 656 C C . GLY A 1 83 ? -20.280 -14.173 21.438 1.00 81.00 83 GLY A C 1
ATOM 657 O O . GLY A 1 83 ? -21.391 -14.629 21.705 1.00 81.00 83 GLY A O 1
ATOM 658 N N . LEU A 1 84 ? -19.368 -13.920 22.385 1.00 78.12 84 LEU A N 1
ATOM 659 C CA . LEU A 1 84 ? -19.563 -14.260 23.804 1.00 78.12 84 LEU A CA 1
ATOM 660 C C . LEU A 1 84 ? -20.764 -13.536 24.436 1.00 78.12 84 LEU A C 1
ATOM 662 O O . LEU A 1 84 ? -21.465 -14.092 25.283 1.00 78.12 84 LEU A O 1
ATOM 666 N N . PHE A 1 85 ? -21.021 -12.286 24.042 1.00 83.00 85 PHE A N 1
ATOM 667 C CA . PHE A 1 85 ? -22.166 -11.532 24.549 1.00 83.00 85 PHE A CA 1
ATOM 668 C C . PHE A 1 85 ? -23.497 -12.100 24.050 1.00 83.00 85 PHE A C 1
ATOM 670 O O . PHE A 1 85 ? -24.419 -12.264 24.851 1.00 83.00 85 PHE A O 1
ATOM 677 N N . LEU A 1 86 ? -23.601 -12.400 22.753 1.00 83.69 86 LEU A N 1
ATOM 678 C CA . LEU A 1 86 ? -24.814 -12.979 22.173 1.00 83.69 86 LEU A CA 1
ATOM 679 C C . LEU A 1 86 ? -25.111 -14.350 22.782 1.00 83.69 86 LEU A C 1
ATOM 681 O O . LEU A 1 86 ? -26.247 -14.592 23.179 1.00 83.69 86 LEU A O 1
ATOM 685 N N . GLU A 1 87 ? -24.090 -15.189 22.964 1.00 81.19 87 GLU A N 1
ATOM 686 C CA . GLU A 1 87 ? -24.234 -16.505 23.595 1.00 81.19 87 GLU A CA 1
ATOM 687 C C . GLU A 1 87 ? -24.705 -16.391 25.055 1.00 81.19 87 GLU A C 1
ATOM 689 O O . GLU A 1 87 ? -25.604 -17.108 25.496 1.00 81.19 87 GLU A O 1
ATOM 694 N N . ARG A 1 88 ? -24.204 -15.390 25.791 1.00 80.12 88 ARG A N 1
ATOM 695 C CA . ARG A 1 88 ? -24.688 -15.075 27.141 1.00 80.12 88 ARG A CA 1
ATOM 696 C C . ARG A 1 88 ? -26.139 -14.589 27.164 1.00 80.12 88 ARG A C 1
ATOM 698 O O . ARG A 1 88 ? -26.859 -14.890 28.116 1.00 80.12 88 ARG A O 1
ATOM 705 N N . GLN A 1 89 ? -26.578 -13.803 26.180 1.00 80.00 89 GLN A N 1
ATOM 706 C CA . GLN A 1 89 ? -27.986 -13.394 26.099 1.00 80.00 89 GLN A CA 1
ATOM 707 C C . GLN A 1 89 ? -28.885 -14.570 25.704 1.00 80.00 89 GLN A C 1
ATOM 709 O O . GLN A 1 89 ? -29.966 -14.706 26.271 1.00 80.00 89 GLN A O 1
ATOM 714 N N . GLN A 1 90 ? -28.422 -15.444 24.807 1.00 81.25 90 GLN A N 1
ATOM 715 C CA . GLN A 1 90 ? -29.132 -16.652 24.393 1.00 81.25 90 GLN A CA 1
ATOM 716 C C . GLN A 1 90 ? -29.395 -17.566 25.597 1.00 81.25 90 GLN A C 1
ATOM 718 O O . GLN A 1 90 ? -30.542 -17.905 25.857 1.00 81.25 90 GLN A O 1
ATOM 723 N N . GLN A 1 91 ? -28.383 -17.814 26.439 1.00 73.44 91 GLN A N 1
ATOM 724 C CA . GLN A 1 91 ? -28.539 -18.582 27.684 1.00 73.44 91 GLN A CA 1
ATOM 725 C C . GLN A 1 91 ? -29.595 -18.007 28.639 1.00 73.44 91 GLN A C 1
ATOM 727 O O . GLN A 1 91 ? -30.273 -18.762 29.327 1.00 73.44 91 GLN A O 1
ATOM 73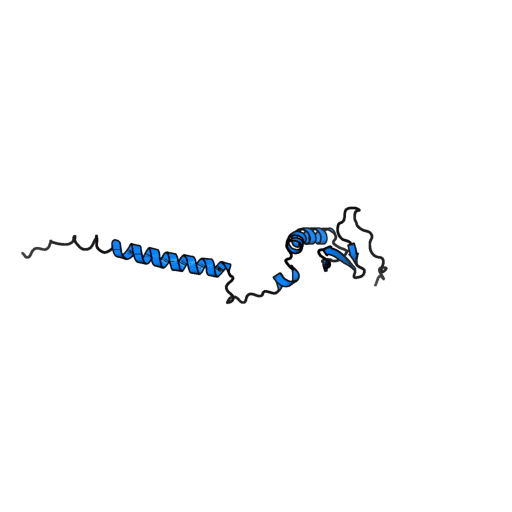2 N N . ARG A 1 92 ? -29.759 -16.678 28.696 1.00 72.56 92 ARG A N 1
ATOM 733 C CA . ARG A 1 92 ? -30.785 -16.035 29.540 1.00 72.56 92 ARG A CA 1
ATOM 734 C C . ARG A 1 92 ? -32.195 -16.189 28.976 1.00 72.56 92 ARG A C 1
ATOM 736 O O . ARG A 1 92 ? -33.158 -16.163 29.739 1.00 72.56 92 ARG A O 1
ATOM 743 N N . THR A 1 93 ? -32.317 -16.282 27.658 1.00 76.94 93 THR A N 1
ATOM 744 C CA . THR A 1 93 ? -33.596 -16.524 26.986 1.00 76.94 93 THR A CA 1
ATOM 745 C C . THR A 1 93 ? -33.963 -18.003 27.072 1.00 76.94 93 THR A C 1
ATOM 747 O O . THR A 1 93 ? -35.075 -18.313 27.484 1.00 76.94 93 THR A O 1
ATOM 750 N N . ASP A 1 94 ? -33.014 -18.904 26.806 1.00 67.31 94 ASP A N 1
ATOM 751 C CA . ASP A 1 94 ? -33.194 -20.356 26.907 1.00 67.31 94 ASP A CA 1
ATOM 752 C C . ASP A 1 94 ? -33.470 -20.812 28.346 1.00 67.31 94 ASP A C 1
ATOM 754 O O . ASP A 1 94 ? -34.356 -21.633 28.573 1.00 67.31 94 ASP A O 1
ATOM 758 N N . CYS A 1 95 ? -32.802 -20.227 29.354 1.00 59.41 95 CYS A N 1
ATOM 759 C CA . CYS A 1 95 ? -33.127 -20.520 30.754 1.00 59.41 95 CYS A CA 1
ATOM 760 C C . CYS A 1 95 ? -34.538 -20.053 31.142 1.00 59.41 95 CYS A C 1
ATOM 762 O O . CYS A 1 95 ? -35.089 -20.525 32.131 1.00 59.41 95 CYS A O 1
ATOM 764 N N . ARG A 1 96 ? -35.117 -19.102 30.397 1.00 54.66 96 ARG A N 1
ATOM 765 C CA . ARG A 1 96 ? -36.476 -18.618 30.636 1.00 54.66 96 ARG A CA 1
ATOM 766 C C . ARG A 1 96 ? -37.526 -19.507 29.976 1.00 54.66 96 ARG A C 1
ATOM 768 O O . ARG A 1 96 ? -38.621 -19.587 30.509 1.00 54.66 96 ARG A O 1
ATOM 775 N N . THR A 1 97 ? -37.203 -20.192 28.881 1.00 56.97 97 THR A N 1
ATOM 776 C CA . THR A 1 97 ? -38.134 -21.113 28.207 1.00 56.97 97 THR A CA 1
ATOM 777 C C . THR A 1 97 ? -38.194 -22.495 28.860 1.00 56.97 97 THR A C 1
ATOM 779 O O . THR A 1 97 ? -39.249 -23.116 28.841 1.00 56.97 97 THR A O 1
ATOM 782 N N . VAL A 1 98 ? -37.128 -22.961 29.523 1.00 55.72 98 VAL A N 1
ATOM 783 C CA . VAL A 1 98 ? -37.140 -24.271 30.219 1.00 55.72 98 VAL A CA 1
ATOM 784 C C . VAL A 1 98 ? -37.973 -24.303 31.507 1.00 55.72 98 VAL A C 1
ATOM 786 O O . VAL A 1 98 ? -38.357 -25.382 31.946 1.00 55.72 98 VAL A O 1
ATOM 789 N N . CYS A 1 99 ? -38.294 -23.155 32.116 1.00 47.91 99 CYS A N 1
ATOM 790 C CA . CYS A 1 99 ? -39.116 -23.125 33.333 1.00 47.91 99 CYS A CA 1
ATOM 791 C C . CYS A 1 99 ? -40.627 -23.240 33.067 1.00 47.91 99 CYS A C 1
ATOM 793 O O . CYS A 1 99 ? -41.364 -23.565 33.996 1.00 47.91 99 CYS A O 1
ATOM 795 N N . ASP A 1 100 ? -41.088 -22.997 31.837 1.00 46.44 100 ASP A N 1
ATOM 796 C CA . ASP A 1 100 ? -42.513 -23.067 31.488 1.00 46.44 100 ASP A CA 1
ATOM 797 C C . ASP A 1 100 ? -42.932 -24.446 30.928 1.00 46.44 100 ASP A C 1
ATOM 799 O O . ASP A 1 100 ? -44.121 -24.761 30.935 1.00 46.44 100 ASP A O 1
ATOM 803 N N . GLU A 1 101 ? -41.994 -25.310 30.503 1.00 49.84 101 GLU A N 1
ATOM 804 C CA . GLU A 1 101 ? -42.334 -26.588 29.840 1.00 49.84 101 GLU A CA 1
ATOM 805 C C . GLU A 1 101 ? -42.241 -27.847 30.728 1.00 49.84 101 GLU A C 1
ATOM 807 O O . GLU A 1 101 ? -42.900 -28.841 30.426 1.00 49.84 101 GLU A O 1
ATOM 812 N N . GLU A 1 102 ? -41.525 -27.833 31.863 1.00 48.03 102 GLU A N 1
ATOM 813 C CA . GLU A 1 102 ? -41.482 -29.007 32.767 1.00 48.03 102 GLU A CA 1
ATOM 814 C C . GLU A 1 102 ? -42.667 -29.106 33.745 1.00 48.03 102 GLU A C 1
ATOM 816 O O . GLU A 1 102 ? -42.888 -30.161 34.335 1.00 48.03 102 GLU A O 1
ATOM 821 N N . SER A 1 103 ? -43.492 -28.062 33.894 1.00 46.78 103 SER A N 1
ATOM 822 C CA . SER A 1 103 ? -44.694 -28.130 34.750 1.00 46.78 103 SER A CA 1
ATOM 823 C C . SER A 1 103 ? -45.949 -28.651 34.035 1.00 46.78 103 SER A C 1
ATOM 825 O O . SER A 1 103 ? -46.974 -28.840 34.683 1.00 46.78 103 SER A O 1
ATOM 827 N N . ALA A 1 104 ? -45.899 -28.924 32.724 1.00 49.00 104 ALA A N 1
ATOM 828 C CA . ALA A 1 104 ? -47.065 -29.398 31.967 1.00 49.00 104 ALA A CA 1
ATOM 829 C C . ALA A 1 104 ? -47.104 -30.921 31.719 1.00 49.00 104 ALA A C 1
ATOM 831 O O . ALA A 1 104 ? -48.108 -31.411 31.205 1.00 49.00 104 ALA A O 1
ATOM 832 N N . SER A 1 105 ? -46.062 -31.685 32.082 1.00 47.44 105 SER A N 1
ATOM 833 C CA . SER A 1 105 ? -45.995 -33.127 31.766 1.00 47.44 105 SER A CA 1
ATOM 834 C C . SER A 1 105 ? -45.949 -34.075 32.972 1.00 47.44 105 SER A C 1
ATOM 836 O O . SER A 1 105 ? -45.995 -35.288 32.765 1.00 47.44 105 SER A O 1
ATOM 838 N N . PHE A 1 106 ? -45.887 -33.581 34.215 1.00 46.66 106 PHE A N 1
ATOM 839 C CA . PHE A 1 106 ? -45.785 -34.461 35.393 1.00 46.66 106 PHE A CA 1
ATOM 840 C C . PHE A 1 106 ? -47.140 -34.841 36.030 1.00 46.66 106 PHE A C 1
ATOM 842 O O . PHE A 1 106 ? -47.209 -35.789 36.805 1.00 46.66 106 PHE A O 1
ATOM 849 N N . ASP A 1 107 ? -48.244 -34.188 35.650 1.00 50.81 107 ASP A N 1
ATOM 850 C CA . ASP A 1 107 ? -49.577 -34.402 36.250 1.00 50.81 107 ASP A CA 1
ATOM 851 C C . ASP A 1 107 ? -50.479 -35.404 35.492 1.00 50.81 107 ASP A C 1
ATOM 853 O O . ASP A 1 107 ? -51.707 -35.322 35.536 1.00 50.81 107 ASP A O 1
ATOM 857 N N . LEU A 1 108 ? -49.902 -36.389 34.789 1.00 54.84 108 LEU A N 1
ATOM 858 C CA . LEU A 1 108 ? -50.697 -37.402 34.070 1.00 54.84 108 LEU A CA 1
ATOM 859 C C . LEU A 1 108 ? -50.195 -38.845 34.205 1.00 54.84 108 LEU A C 1
ATOM 861 O O . LEU A 1 108 ? -50.316 -39.643 33.279 1.00 54.84 108 LEU A O 1
ATOM 865 N N . GLN A 1 109 ? -49.699 -39.215 35.388 1.00 52.75 109 GLN A N 1
ATOM 866 C CA . GLN A 1 109 ? -49.549 -40.623 35.785 1.00 52.75 109 GLN A CA 1
ATOM 867 C C . GLN A 1 109 ? -50.150 -40.874 37.175 1.00 52.75 109 GLN A C 1
ATOM 869 O O . GLN A 1 109 ? -49.512 -41.377 38.094 1.00 52.75 109 GLN A O 1
ATOM 874 N N . SER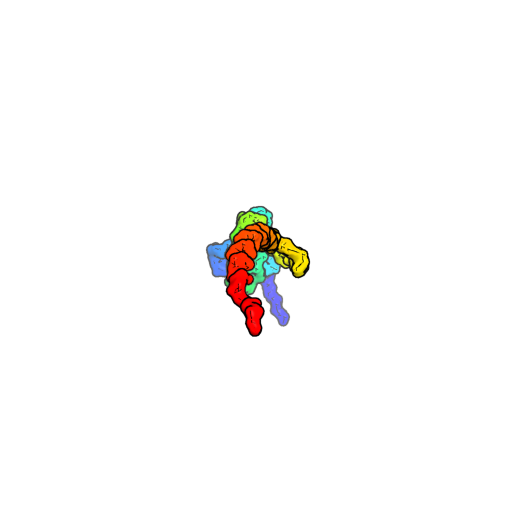 A 1 110 ? -51.430 -40.521 37.314 1.00 49.44 110 SER A N 1
ATOM 875 C CA . SER A 1 110 ? -52.314 -41.170 38.278 1.00 49.44 110 SER A CA 1
ATOM 876 C C . SER A 1 110 ? -52.846 -42.468 37.670 1.00 49.44 110 SER A C 1
ATOM 878 O O . SER A 1 110 ? -53.350 -42.460 36.550 1.00 49.44 110 SER A O 1
ATOM 880 N N . SER A 1 111 ? -52.833 -43.529 38.479 1.00 53.62 111 SER A N 1
ATOM 881 C CA . SER A 1 111 ? -53.735 -44.688 38.401 1.00 53.62 111 SER A CA 1
ATOM 882 C C . SER A 1 111 ? -53.438 -45.783 37.369 1.00 53.62 111 SER A C 1
ATOM 884 O O . SER A 1 111 ? -53.998 -45.771 36.284 1.00 53.62 111 SER A O 1
ATOM 886 N N . THR A 1 112 ? -52.654 -46.781 37.792 1.00 58.62 112 THR A N 1
ATOM 887 C CA . THR A 1 112 ? -52.920 -48.247 37.771 1.00 58.62 112 THR A CA 1
ATOM 888 C C . THR A 1 112 ? -51.656 -48.890 38.355 1.00 58.62 112 THR A C 1
ATOM 890 O O . THR A 1 112 ? -50.588 -48.667 37.811 1.00 58.62 112 THR A O 1
ATOM 893 N N . ASP A 1 113 ? -51.640 -49.451 39.562 1.00 43.75 113 ASP A N 1
ATOM 894 C CA . ASP A 1 113 ? -52.026 -50.840 39.843 1.00 43.75 113 ASP A CA 1
ATOM 895 C C . ASP A 1 113 ? -52.523 -50.934 41.305 1.00 43.75 113 ASP A C 1
ATOM 897 O O . ASP A 1 113 ? -51.788 -50.664 42.251 1.00 43.75 113 ASP A O 1
ATOM 901 N N . SER A 1 114 ? -53.823 -51.080 41.566 1.00 56.28 114 SER A N 1
ATOM 902 C CA . SER A 1 114 ? -54.575 -52.347 41.551 1.00 56.28 114 SER A CA 1
ATOM 903 C C . SER A 1 114 ? -53.933 -53.448 42.406 1.00 56.28 114 SER A C 1
ATOM 905 O O . SER A 1 114 ? -53.254 -54.341 41.917 1.00 56.28 114 SER A O 1
ATOM 907 N N . CYS A 1 115 ? -54.209 -53.376 43.709 1.00 44.66 115 CYS A N 1
ATOM 908 C CA . CYS A 1 115 ? -54.155 -54.498 44.642 1.00 44.66 115 CYS A CA 1
ATOM 909 C C . CYS A 1 115 ? -55.233 -55.527 44.258 1.00 44.66 115 CYS A C 1
ATOM 911 O O . CYS A 1 115 ? -56.420 -55.193 44.276 1.00 44.66 115 CYS A O 1
ATOM 913 N N . THR A 1 116 ? -54.842 -56.754 43.911 1.00 56.09 116 THR A N 1
ATOM 914 C CA . THR A 1 116 ? -55.641 -57.986 44.060 1.00 56.09 116 THR A CA 1
ATOM 915 C C . THR A 1 116 ? -54.694 -59.172 44.172 1.00 56.09 116 THR A C 1
ATOM 917 O O . THR A 1 116 ? -53.742 -59.232 43.364 1.00 56.09 116 THR A O 1
#

Foldseek 3Di:
DDDDDLDFDDDPDPPLQWGTDSVQFTWHQDPNDIDTQGGPPCSPSSVVSCVVCVVCVNVVHDPVVVVPPPVPPPNDDPVNVVVVVVVVVVVVVVVVVVVVPPVPPPPPPPDDDDDD

Sequence (116 aa):
MGAVSDTKPEKPYHEFPLFAHQNGQWCKKIKGKQWFFGVWADSNAVLSKYLDEVHEIQAGRDPRKTGVVRLSSEELAVADMGGLFLERQQQRTDCRTVCDEESASFDLQSSTDSCT